Protein AF-A0A2A4TJF6-F1 (afdb_monomer_lite)

Radius of gyration: 14.15 Å; chains: 1; bounding box: 34×31×36 Å

Sequence (108 aa):
MGISASKGGGEENEFIVLEGIDVDVIFEKYYQLKSELNGNYSAIYNKGDGSIGTITVATSDELPGTLTITHIDEINGIISGTFEFTVLDDDNNEIKITNGRFDLKYTN

pLDDT: mean 91.46, std 8.9, range [58.31, 98.38]

Secondary structure (DSSP, 8-state):
-EEEEEES-GGG-EEEEEEESS-----SSEEEE--SSTT-EEEEEEEESSSSEEEEEE--SSS-EEEEEEEEETTTTEEEEEEEEEEE-TT--EEEEEEEEEEEE---

Structure (mmCIF, N/CA/C/O backbone):
data_AF-A0A2A4TJF6-F1
#
_entry.id   AF-A0A2A4TJF6-F1
#
loop_
_atom_site.group_PDB
_atom_site.id
_atom_site.type_symbol
_atom_site.label_atom_id
_atom_site.label_alt_id
_atom_site.label_comp_id
_atom_site.label_asym_id
_atom_site.label_entity_id
_atom_site.label_seq_id
_atom_site.pdbx_PDB_ins_code
_atom_site.Cartn_x
_atom_site.Cartn_y
_atom_site.Cartn_z
_atom_site.occupancy
_atom_site.B_iso_or_equiv
_atom_site.auth_seq_id
_atom_site.auth_comp_id
_atom_site.auth_asym_id
_atom_site.auth_atom_id
_atom_site.pdbx_PDB_model_num
ATOM 1 N N . MET A 1 1 ? -12.402 0.437 -0.706 1.00 73.12 1 MET A N 1
ATOM 2 C CA . MET A 1 1 ? -11.749 1.574 0.000 1.00 73.12 1 MET A CA 1
ATOM 3 C C . MET A 1 1 ? -10.649 2.117 -0.899 1.00 73.12 1 MET A C 1
ATOM 5 O O . MET A 1 1 ? -10.054 1.304 -1.591 1.00 73.12 1 MET A O 1
ATOM 9 N N . GLY A 1 2 ? -10.382 3.427 -0.902 1.00 84.12 2 GLY A N 1
ATOM 10 C CA . GLY A 1 2 ? -9.284 4.016 -1.677 1.00 84.12 2 GLY A CA 1
ATOM 11 C C . GLY A 1 2 ? -8.582 5.131 -0.903 1.00 84.12 2 GLY A C 1
ATOM 12 O O . GLY A 1 2 ? -9.241 6.008 -0.349 1.00 84.12 2 GLY A O 1
ATOM 13 N N . ILE A 1 3 ? -7.255 5.076 -0.853 1.00 86.62 3 ILE A N 1
ATOM 14 C CA . ILE A 1 3 ? -6.363 6.079 -0.270 1.00 86.62 3 ILE A CA 1
ATOM 15 C C . ILE A 1 3 ? -5.402 6.495 -1.371 1.00 86.62 3 ILE A C 1
ATOM 17 O O . ILE A 1 3 ? -4.719 5.645 -1.926 1.00 86.62 3 ILE A O 1
ATOM 21 N N . SER A 1 4 ? -5.312 7.785 -1.674 1.00 89.25 4 SER A N 1
ATOM 22 C CA . SER A 1 4 ? -4.385 8.275 -2.692 1.00 89.25 4 SER A CA 1
ATOM 23 C C . SER A 1 4 ? -3.549 9.433 -2.176 1.00 89.25 4 SER A C 1
ATOM 25 O O . SER A 1 4 ? -4.064 10.315 -1.488 1.00 89.25 4 SER A O 1
ATOM 27 N N . ALA A 1 5 ? -2.282 9.468 -2.566 1.00 86.69 5 ALA A N 1
ATOM 28 C CA . ALA A 1 5 ? -1.384 10.587 -2.336 1.00 86.69 5 ALA A CA 1
ATOM 29 C C . ALA A 1 5 ? -0.634 10.913 -3.625 1.00 86.69 5 ALA A C 1
ATOM 31 O O . ALA A 1 5 ? -0.325 10.015 -4.407 1.00 86.69 5 ALA A O 1
ATOM 32 N N . SER A 1 6 ? -0.318 12.190 -3.827 1.00 89.12 6 SER A N 1
ATOM 33 C CA . SER A 1 6 ? 0.511 12.637 -4.941 1.00 89.12 6 SER A CA 1
ATOM 34 C C . SER A 1 6 ? 1.615 13.571 -4.471 1.00 89.12 6 SER A C 1
ATOM 36 O O . SER A 1 6 ? 1.450 14.310 -3.496 1.00 89.12 6 SER A O 1
ATOM 38 N N . LYS A 1 7 ? 2.733 13.580 -5.188 1.00 86.69 7 LYS A N 1
ATOM 39 C CA . LYS A 1 7 ? 3.842 14.506 -4.963 1.00 86.69 7 LYS A CA 1
ATOM 40 C C . LYS A 1 7 ? 4.412 14.951 -6.303 1.00 86.69 7 LYS A C 1
ATOM 42 O O . LYS A 1 7 ? 4.519 14.158 -7.223 1.00 86.69 7 LYS A O 1
ATOM 47 N N . GLY A 1 8 ? 4.858 16.203 -6.365 1.00 85.44 8 GLY A N 1
ATOM 48 C CA . GLY A 1 8 ? 5.458 16.771 -7.568 1.00 85.44 8 GLY A CA 1
ATOM 49 C C . GLY A 1 8 ? 4.421 17.483 -8.430 1.00 85.44 8 GLY A C 1
ATOM 50 O O . GLY A 1 8 ? 3.479 18.082 -7.908 1.00 85.44 8 GLY A O 1
ATOM 51 N N . GLY A 1 9 ? 4.641 17.468 -9.741 1.00 79.25 9 GLY A N 1
ATOM 52 C CA . GLY A 1 9 ? 3.786 18.109 -10.736 1.00 79.25 9 GLY A CA 1
ATOM 53 C C . GLY A 1 9 ? 4.435 18.091 -12.120 1.00 79.25 9 GLY A C 1
ATOM 54 O O . GLY A 1 9 ? 5.660 18.042 -12.228 1.00 79.25 9 GLY A O 1
ATOM 55 N N . GLY A 1 10 ? 3.619 18.125 -13.177 1.00 77.56 10 GLY A N 1
ATOM 56 C CA . GLY A 1 10 ? 4.109 17.892 -14.541 1.00 77.56 10 GLY A CA 1
ATOM 57 C C . GLY A 1 10 ? 4.737 16.502 -14.664 1.00 77.56 10 GLY A C 1
ATOM 58 O O . GLY A 1 10 ? 4.291 15.578 -13.997 1.00 77.56 10 GLY A O 1
ATOM 59 N N . GLU A 1 11 ? 5.796 16.364 -15.460 1.00 76.69 11 GLU A N 1
ATOM 60 C CA . GLU A 1 11 ? 6.466 15.082 -15.760 1.00 76.69 11 GLU A CA 1
ATOM 61 C C . GLU A 1 11 ? 7.048 14.349 -14.532 1.00 76.69 11 GLU A C 1
ATOM 63 O O . GLU A 1 11 ? 7.288 13.145 -14.587 1.00 76.69 11 GLU A O 1
ATOM 68 N N . GLU A 1 12 ? 7.232 15.046 -13.407 1.00 82.00 12 GLU A N 1
ATOM 69 C CA . GLU A 1 12 ? 7.740 14.479 -12.147 1.00 82.00 12 GLU A CA 1
ATOM 70 C C . GLU A 1 12 ? 6.625 14.165 -11.141 1.00 82.00 12 GLU A C 1
ATOM 72 O O . GLU A 1 12 ? 6.884 14.036 -9.943 1.00 82.00 12 GLU A O 1
ATOM 77 N N . ASN A 1 13 ? 5.365 14.117 -11.579 1.00 88.50 13 ASN A N 1
ATOM 78 C CA . ASN A 1 13 ? 4.274 13.783 -10.679 1.00 88.50 13 ASN A CA 1
ATOM 79 C C . ASN A 1 13 ? 4.304 12.289 -10.343 1.00 88.50 13 ASN A C 1
ATOM 81 O O . ASN A 1 13 ? 4.365 11.429 -11.220 1.00 88.50 13 ASN A O 1
ATOM 85 N N . GLU A 1 14 ? 4.252 11.995 -9.054 1.00 90.81 14 GLU A N 1
ATOM 86 C CA . GLU A 1 14 ? 4.212 10.649 -8.508 1.00 90.81 14 GLU A CA 1
ATOM 87 C C . GLU A 1 14 ? 2.906 10.469 -7.750 1.00 90.81 14 GLU A C 1
ATOM 89 O O . GLU A 1 14 ? 2.521 11.333 -6.959 1.00 90.81 14 GLU A O 1
ATOM 94 N N . PHE A 1 15 ? 2.249 9.333 -7.953 1.00 90.94 15 PHE A N 1
ATOM 95 C CA . PHE A 1 15 ? 1.018 8.964 -7.275 1.00 90.94 15 PHE A CA 1
ATOM 96 C C . PHE A 1 15 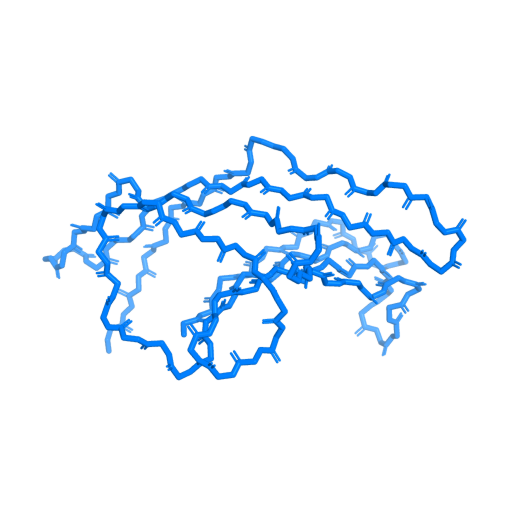? 1.167 7.605 -6.620 1.00 90.94 15 PHE A C 1
ATOM 98 O O . PHE A 1 15 ? 1.666 6.656 -7.221 1.00 90.94 15 PHE A O 1
ATOM 105 N N . ILE A 1 16 ? 0.663 7.508 -5.399 1.00 94.06 16 ILE A N 1
ATOM 106 C CA . ILE A 1 16 ? 0.460 6.245 -4.707 1.00 94.06 16 ILE A CA 1
ATOM 107 C C . ILE A 1 16 ? -1.031 6.100 -4.473 1.00 94.06 16 ILE A C 1
ATOM 109 O O . ILE A 1 16 ? -1.663 7.017 -3.946 1.00 94.06 16 ILE A O 1
ATOM 113 N N . VAL A 1 17 ? -1.572 4.946 -4.837 1.00 94.94 17 VAL A N 1
ATOM 114 C CA . VAL A 1 17 ? -2.936 4.543 -4.508 1.00 94.94 17 VAL A CA 1
ATOM 115 C C . VAL A 1 17 ? -2.855 3.263 -3.693 1.00 94.94 17 VAL A C 1
ATOM 117 O O . VAL A 1 17 ? -2.202 2.318 -4.110 1.00 94.94 17 VAL A O 1
ATOM 120 N N . LEU A 1 18 ? -3.494 3.237 -2.528 1.00 96.12 18 LEU A N 1
ATOM 121 C CA . LEU A 1 18 ? -3.809 2.017 -1.796 1.00 96.12 18 LEU A CA 1
ATOM 122 C C . LEU A 1 18 ? -5.300 1.778 -1.953 1.00 96.12 18 LEU A C 1
ATOM 124 O O . LEU A 1 18 ? -6.106 2.665 -1.661 1.00 96.12 18 LEU A O 1
ATOM 128 N N . GLU A 1 19 ? -5.682 0.584 -2.363 1.00 95.50 19 GLU A N 1
ATOM 129 C CA . GLU A 1 19 ? -7.082 0.264 -2.582 1.00 95.50 19 GLU A CA 1
ATOM 130 C C . GLU A 1 19 ? -7.438 -1.121 -2.057 1.00 95.50 19 GLU A C 1
ATOM 132 O O . GLU A 1 19 ? -6.576 -1.936 -1.739 1.00 95.50 19 GLU A O 1
ATOM 137 N N . GLY A 1 20 ? -8.738 -1.347 -1.901 1.00 94.94 20 GLY A N 1
ATOM 138 C CA . GLY A 1 20 ? -9.311 -2.652 -1.611 1.00 94.94 20 GLY A CA 1
ATOM 139 C C . GLY A 1 20 ? -10.566 -2.843 -2.447 1.00 94.94 20 GLY A C 1
ATOM 140 O O . GLY A 1 20 ? -11.503 -2.037 -2.327 1.00 94.94 20 GLY A O 1
ATOM 141 N N . ILE A 1 21 ? -10.560 -3.885 -3.277 1.00 93.94 21 ILE A N 1
ATOM 142 C CA . ILE A 1 21 ? -11.630 -4.229 -4.219 1.00 93.94 21 ILE A CA 1
ATOM 143 C C . ILE A 1 21 ? -12.495 -5.314 -3.582 1.00 93.94 21 ILE A C 1
ATOM 145 O O . ILE A 1 21 ? -11.991 -6.392 -3.293 1.00 93.94 21 ILE A O 1
ATOM 149 N N . ASP A 1 22 ? -13.785 -5.040 -3.361 1.00 94.00 22 ASP A N 1
ATOM 150 C CA . ASP A 1 22 ? -14.732 -5.990 -2.741 1.00 94.00 22 ASP A CA 1
ATOM 151 C C . ASP A 1 22 ? -14.180 -6.643 -1.454 1.00 94.00 22 ASP A C 1
ATOM 153 O O . ASP A 1 22 ? -14.213 -7.856 -1.261 1.00 94.00 22 ASP A O 1
ATOM 157 N N . VAL A 1 23 ? -13.563 -5.817 -0.604 1.00 92.19 23 VAL A N 1
ATOM 158 C CA . VAL A 1 23 ? -12.989 -6.242 0.677 1.00 92.19 23 VAL A CA 1
ATOM 159 C C . VAL A 1 23 ? -14.017 -6.114 1.796 1.00 92.19 23 VAL A C 1
ATOM 161 O O . VAL A 1 23 ? -14.824 -5.181 1.814 1.00 92.19 23 VAL A O 1
ATOM 164 N N . ASP A 1 24 ? -13.935 -7.030 2.759 1.00 89.62 24 ASP A N 1
ATOM 165 C CA . ASP A 1 24 ? -14.703 -6.966 4.000 1.00 89.62 24 ASP A CA 1
ATOM 166 C C . ASP A 1 24 ? -14.392 -5.699 4.816 1.00 89.62 24 ASP A C 1
ATOM 168 O O . ASP A 1 24 ? -13.437 -4.960 4.557 1.00 89.62 24 ASP A O 1
ATOM 172 N N . VAL A 1 25 ? -15.195 -5.493 5.864 1.00 88.81 25 VAL A N 1
ATOM 173 C CA . VAL A 1 25 ? -14.995 -4.448 6.876 1.00 88.81 25 VAL A CA 1
ATOM 174 C C . VAL A 1 25 ? -13.537 -4.402 7.341 1.00 88.81 25 VAL A C 1
ATOM 176 O O . VAL A 1 25 ? -12.917 -5.427 7.643 1.00 88.81 25 VAL A O 1
ATOM 179 N N . ILE A 1 26 ? -13.000 -3.185 7.414 1.00 89.88 26 ILE A N 1
ATOM 180 C CA . ILE A 1 26 ? -11.629 -2.940 7.84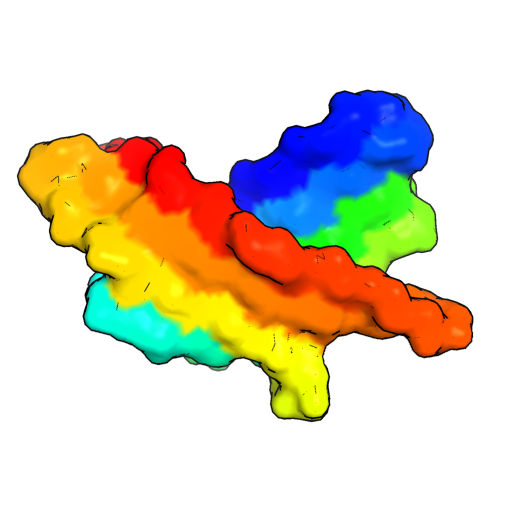0 1.00 89.88 26 ILE A CA 1
ATOM 181 C C . ILE A 1 26 ? -11.528 -2.874 9.368 1.00 89.88 26 ILE A C 1
ATOM 183 O O . ILE A 1 26 ? -12.335 -2.254 10.050 1.00 89.88 26 ILE A O 1
ATOM 187 N N . PHE A 1 27 ? -10.498 -3.521 9.893 1.00 94.19 27 PHE A N 1
ATOM 188 C CA . PHE A 1 27 ? -10.113 -3.563 11.302 1.00 94.19 27 PHE A CA 1
ATOM 189 C C . PHE A 1 27 ? -8.693 -3.029 11.503 1.00 94.19 27 PHE A C 1
ATOM 191 O O . PHE A 1 27 ? -7.865 -3.118 10.591 1.00 94.19 27 PHE A O 1
ATOM 198 N N . GLU A 1 28 ? -8.393 -2.572 12.720 1.00 97.44 28 GLU A N 1
ATOM 199 C CA . GLU A 1 28 ? -7.037 -2.267 13.192 1.00 97.44 28 GLU A CA 1
ATOM 200 C C . GLU A 1 28 ? -6.180 -3.543 13.232 1.00 97.44 28 GLU A C 1
ATOM 202 O O . GLU A 1 28 ? -6.155 -4.287 14.214 1.00 97.44 28 GLU A O 1
ATOM 207 N N . LYS A 1 29 ? -5.522 -3.851 12.115 1.00 96.62 29 LYS A N 1
ATOM 208 C CA . LYS A 1 29 ? -4.617 -4.992 11.974 1.00 96.62 29 LYS A CA 1
ATOM 209 C C . LYS A 1 29 ? -3.702 -4.817 10.768 1.00 96.62 29 LYS A C 1
ATOM 211 O O . LYS A 1 29 ? -3.731 -3.816 10.052 1.00 96.62 29 LYS A O 1
ATOM 216 N N . TYR A 1 30 ? -2.909 -5.854 10.550 1.00 96.50 30 TYR A N 1
ATOM 217 C CA . TYR A 1 30 ? -2.081 -6.039 9.375 1.00 96.50 30 TYR A CA 1
ATOM 218 C C . TYR A 1 30 ? -2.865 -6.634 8.192 1.00 96.50 30 TYR A C 1
ATOM 220 O O . TYR A 1 30 ? -3.643 -7.580 8.360 1.00 96.50 30 TYR A O 1
ATOM 228 N N . TYR A 1 31 ? -2.580 -6.123 6.997 1.00 97.00 31 TYR A N 1
ATOM 229 C CA . TYR A 1 31 ? -3.036 -6.604 5.696 1.00 97.00 31 TYR A CA 1
ATOM 230 C C . TYR A 1 31 ? -1.854 -6.689 4.731 1.00 97.00 31 TYR A C 1
ATOM 232 O O . TYR A 1 31 ? -0.896 -5.917 4.820 1.00 97.00 31 TYR A O 1
ATOM 240 N N . GLN A 1 32 ? -1.947 -7.611 3.776 1.00 97.94 32 GLN A N 1
ATOM 241 C CA . GLN A 1 32 ? -1.031 -7.655 2.640 1.00 97.94 32 GLN A CA 1
ATOM 242 C C . GLN A 1 32 ? -1.595 -6.834 1.484 1.00 97.94 32 GLN A C 1
ATOM 244 O O . GLN A 1 32 ? -2.783 -6.945 1.178 1.00 97.94 32 GLN A O 1
ATOM 249 N N . LEU A 1 33 ? -0.725 -6.065 0.835 1.00 98.19 33 LEU A N 1
ATOM 250 C CA . LEU A 1 33 ? -0.993 -5.415 -0.445 1.00 98.19 33 LEU A CA 1
ATOM 251 C C . LEU A 1 33 ? -0.549 -6.387 -1.543 1.00 98.19 33 LEU A C 1
ATOM 253 O O . LEU A 1 33 ? 0.645 -6.602 -1.709 1.00 98.19 33 LEU A O 1
ATOM 257 N N . LYS A 1 34 ? -1.492 -7.041 -2.211 1.00 98.25 34 LYS A N 1
ATOM 258 C CA . LYS A 1 34 ? -1.279 -8.100 -3.208 1.00 98.25 34 LYS A CA 1
ATOM 259 C C . LYS A 1 34 ? -1.695 -7.603 -4.598 1.00 98.25 34 LYS A C 1
ATOM 261 O O . LYS A 1 34 ? -1.733 -6.395 -4.830 1.00 98.25 34 LYS A O 1
ATOM 266 N N . SER A 1 35 ? -1.998 -8.527 -5.507 1.00 97.38 35 SER A N 1
ATOM 267 C CA . SER A 1 35 ? -2.560 -8.233 -6.827 1.00 97.38 35 SER A CA 1
ATOM 268 C C . SER A 1 35 ? -3.931 -7.542 -6.745 1.00 97.38 35 SER A C 1
ATOM 270 O O . SER A 1 35 ? -4.712 -7.795 -5.821 1.00 97.38 35 SER A O 1
ATOM 272 N N . GLU A 1 36 ? -4.230 -6.699 -7.738 1.00 96.00 36 GLU A N 1
ATOM 273 C CA . GLU A 1 36 ? -5.498 -5.971 -7.918 1.00 96.00 36 GLU A CA 1
ATOM 274 C C . GLU A 1 36 ? -6.649 -6.918 -8.314 1.00 96.00 36 GLU A C 1
ATOM 276 O O . GLU A 1 36 ? -7.078 -6.988 -9.465 1.00 96.00 36 GLU A O 1
ATOM 281 N N . LEU A 1 37 ? -7.135 -7.695 -7.345 1.00 96.12 37 LEU A N 1
ATOM 282 C CA . LEU A 1 37 ? -8.227 -8.657 -7.500 1.00 96.12 37 LEU A CA 1
ATOM 283 C C . LEU A 1 37 ? -9.274 -8.480 -6.393 1.00 96.12 37 LEU A C 1
ATOM 285 O O . LEU A 1 37 ? -8.984 -7.951 -5.319 1.00 96.12 37 LEU A O 1
ATOM 289 N N . ASN A 1 38 ? -10.491 -8.977 -6.628 1.00 96.56 38 ASN A N 1
ATOM 290 C CA . ASN A 1 38 ? -11.550 -8.983 -5.614 1.00 96.56 38 ASN A CA 1
ATOM 291 C C . ASN A 1 38 ? -11.085 -9.686 -4.327 1.00 96.56 38 ASN A C 1
ATOM 293 O O . ASN A 1 38 ? -10.487 -10.764 -4.372 1.00 96.56 38 ASN A O 1
ATOM 297 N N . GLY A 1 39 ? -11.391 -9.085 -3.181 1.00 95.38 39 GLY A N 1
ATOM 298 C CA . GLY A 1 39 ? -10.987 -9.544 -1.856 1.00 95.38 39 GLY A CA 1
ATOM 299 C C . GLY A 1 39 ? -9.549 -9.181 -1.466 1.00 95.38 39 GLY A C 1
ATOM 300 O O . GLY A 1 39 ? -9.148 -9.454 -0.332 1.00 95.38 39 GLY A O 1
ATOM 301 N N . ASN A 1 40 ? -8.772 -8.557 -2.357 1.00 96.62 40 ASN A N 1
ATOM 302 C CA . ASN A 1 40 ? -7.421 -8.102 -2.054 1.00 96.62 40 ASN A CA 1
ATOM 303 C C . ASN A 1 40 ? -7.380 -6.601 -1.768 1.00 96.62 40 ASN A C 1
ATOM 305 O O . ASN A 1 40 ? -8.143 -5.803 -2.316 1.00 96.62 40 ASN A O 1
ATOM 309 N N . TYR A 1 41 ? -6.413 -6.234 -0.931 1.00 97.62 41 TYR A N 1
ATOM 310 C CA . TYR A 1 41 ? -5.852 -4.893 -0.939 1.00 97.62 41 TYR A CA 1
ATOM 311 C C . TYR A 1 41 ? -4.666 -4.870 -1.900 1.00 97.62 41 TYR A C 1
ATOM 313 O O . TYR A 1 41 ? -3.956 -5.870 -1.993 1.00 97.62 41 TYR A O 1
ATOM 321 N N . SER A 1 42 ? -4.424 -3.749 -2.564 1.00 97.88 42 SER A N 1
ATOM 322 C CA . SER A 1 42 ? -3.311 -3.545 -3.497 1.00 97.88 42 SER A CA 1
ATOM 323 C C . SER A 1 42 ? -2.735 -2.140 -3.330 1.00 97.88 42 SER A C 1
ATOM 325 O O . SER A 1 42 ? -3.366 -1.249 -2.750 1.00 97.88 42 SER A O 1
ATOM 327 N N . ALA A 1 43 ? -1.506 -1.952 -3.807 1.00 97.62 43 ALA A N 1
ATOM 328 C CA . ALA A 1 43 ? -0.906 -0.639 -3.949 1.00 97.62 43 ALA A CA 1
ATOM 329 C C . ALA A 1 43 ? -0.416 -0.421 -5.373 1.00 97.62 43 ALA A C 1
ATOM 331 O O . ALA A 1 43 ? 0.261 -1.281 -5.931 1.00 97.62 43 ALA A O 1
ATOM 332 N N . ILE A 1 44 ? -0.723 0.752 -5.915 1.00 95.44 44 ILE A N 1
ATOM 333 C CA . ILE A 1 44 ? -0.339 1.191 -7.250 1.00 95.44 44 ILE A CA 1
ATOM 334 C C . ILE A 1 44 ? 0.603 2.381 -7.093 1.00 95.44 44 ILE A C 1
ATOM 336 O O . ILE A 1 44 ? 0.289 3.347 -6.391 1.00 95.44 44 ILE A O 1
ATOM 340 N N . TYR A 1 45 ? 1.746 2.323 -7.766 1.00 94.62 45 TYR A N 1
ATOM 341 C CA . TYR A 1 45 ? 2.650 3.447 -7.955 1.00 94.62 45 TYR A CA 1
ATOM 342 C C . TYR A 1 45 ? 2.584 3.913 -9.407 1.00 94.62 45 TYR A C 1
ATOM 344 O O . TYR A 1 45 ? 2.766 3.125 -10.336 1.00 94.62 45 TYR A O 1
ATOM 352 N N . ASN A 1 46 ? 2.348 5.208 -9.593 1.00 91.88 46 ASN A N 1
ATOM 353 C CA . ASN A 1 46 ? 2.424 5.853 -10.894 1.00 91.88 46 ASN A CA 1
ATOM 354 C C . ASN A 1 46 ? 3.445 6.982 -10.857 1.00 91.88 46 ASN A C 1
ATOM 356 O O . ASN A 1 46 ? 3.462 7.762 -9.907 1.00 91.88 46 ASN A O 1
ATOM 360 N N . LYS A 1 47 ? 4.224 7.128 -11.925 1.00 89.94 47 LYS A N 1
ATOM 361 C CA . LYS A 1 47 ? 5.052 8.308 -12.176 1.00 89.94 47 LYS A CA 1
ATOM 362 C C . LYS A 1 47 ? 4.806 8.805 -13.596 1.00 89.94 47 LYS A C 1
ATOM 364 O O . LYS A 1 47 ? 4.852 8.006 -14.524 1.00 89.94 47 LYS A O 1
ATOM 369 N N . GLY A 1 48 ? 4.542 10.096 -13.771 1.00 85.25 48 GLY A N 1
ATOM 370 C CA . GLY A 1 48 ? 4.353 10.717 -15.085 1.00 85.25 48 GLY A CA 1
ATOM 371 C C . GLY A 1 48 ? 3.534 12.002 -15.030 1.00 85.25 48 GLY A C 1
ATOM 372 O O . GLY A 1 48 ? 3.189 12.485 -13.962 1.00 85.25 48 GLY A O 1
ATOM 373 N N . ASP A 1 49 ? 3.180 12.557 -16.185 1.00 72.81 49 ASP A N 1
ATOM 374 C CA . ASP A 1 49 ? 2.591 13.901 -16.302 1.00 72.81 49 ASP A CA 1
ATOM 375 C C . ASP A 1 49 ? 1.092 14.020 -15.963 1.00 72.81 49 ASP A C 1
ATOM 377 O O . ASP A 1 49 ? 0.500 15.095 -16.076 1.00 72.81 49 ASP A O 1
ATOM 381 N N . GLY A 1 50 ? 0.473 12.922 -15.525 1.00 59.94 50 GLY A N 1
ATOM 382 C CA . GLY A 1 50 ? -0.954 12.837 -15.220 1.00 59.94 50 GLY A CA 1
ATOM 383 C C . GLY A 1 50 ? -1.855 12.535 -16.425 1.00 59.94 50 GLY A C 1
ATOM 384 O O . GLY A 1 50 ? -3.046 12.317 -16.218 1.00 59.94 50 GLY A O 1
ATOM 385 N N . SER A 1 51 ? -1.318 12.479 -17.650 1.00 62.44 51 SER A N 1
ATOM 386 C CA . SER A 1 51 ? -2.062 12.084 -18.860 1.00 62.44 51 SER A CA 1
ATOM 387 C C . SER A 1 51 ? -1.736 10.650 -19.286 1.00 62.44 51 SER A C 1
ATOM 389 O O . SER A 1 51 ? -2.641 9.900 -19.649 1.00 62.44 51 SER A O 1
ATOM 391 N N . ILE A 1 52 ? -0.459 10.257 -19.205 1.00 58.31 52 ILE A N 1
ATOM 392 C CA . ILE A 1 52 ? 0.026 8.876 -19.346 1.00 58.31 52 ILE A CA 1
ATOM 393 C C . ILE A 1 52 ? 1.163 8.695 -18.333 1.00 58.31 52 ILE A C 1
ATOM 395 O O . ILE A 1 52 ? 2.129 9.456 -18.340 1.00 58.31 52 ILE A O 1
ATOM 399 N N . GLY A 1 53 ? 1.047 7.711 -17.437 1.00 64.12 53 GLY A N 1
ATOM 400 C CA . GLY A 1 53 ? 2.144 7.356 -16.537 1.00 64.12 53 GLY A CA 1
ATOM 401 C C . GLY A 1 53 ? 3.310 6.791 -17.343 1.00 64.12 53 GLY A C 1
ATOM 402 O O . GLY A 1 53 ? 3.135 5.818 -18.071 1.00 64.12 53 GLY A O 1
ATOM 403 N N . THR A 1 54 ? 4.497 7.382 -17.227 1.00 79.88 54 THR A N 1
ATOM 404 C CA . THR A 1 54 ? 5.747 6.782 -17.714 1.00 79.88 54 THR A CA 1
ATOM 405 C C . THR A 1 54 ? 6.069 5.493 -16.961 1.00 79.88 54 THR A C 1
ATOM 407 O O . THR A 1 54 ? 6.751 4.629 -17.495 1.00 79.88 54 THR A O 1
ATOM 410 N N . ILE A 1 55 ? 5.574 5.368 -15.727 1.00 88.75 55 ILE A N 1
ATOM 411 C CA . ILE A 1 55 ? 5.596 4.146 -14.926 1.00 88.75 55 ILE A CA 1
ATOM 412 C C . ILE A 1 55 ? 4.205 3.974 -14.318 1.00 88.75 55 ILE A C 1
ATOM 414 O O . ILE A 1 55 ? 3.701 4.904 -13.686 1.00 88.75 55 ILE A O 1
ATOM 418 N N . THR A 1 56 ? 3.626 2.785 -14.466 1.00 92.12 56 THR A N 1
ATOM 419 C CA . THR A 1 56 ? 2.403 2.351 -13.778 1.00 92.12 56 THR A CA 1
ATOM 420 C C . THR A 1 56 ? 2.597 0.905 -13.351 1.00 92.12 56 THR A C 1
ATOM 422 O O . THR A 1 56 ? 2.606 0.005 -14.184 1.00 92.12 56 THR A O 1
ATOM 425 N N . VAL A 1 57 ? 2.792 0.692 -12.053 1.00 95.00 57 VAL A N 1
ATOM 426 C CA . VAL A 1 57 ? 3.138 -0.616 -11.484 1.00 95.00 57 VAL A CA 1
ATOM 427 C C . VAL A 1 57 ? 2.374 -0.843 -10.188 1.00 95.00 57 VAL A C 1
ATOM 429 O O . VAL A 1 57 ? 2.055 0.110 -9.475 1.00 95.00 57 VAL A O 1
ATOM 432 N N . ALA A 1 58 ? 2.098 -2.101 -9.865 1.00 96.62 58 ALA A N 1
ATOM 433 C CA . ALA A 1 58 ? 1.317 -2.470 -8.693 1.00 96.62 58 ALA A CA 1
ATOM 434 C C . ALA A 1 58 ? 1.927 -3.656 -7.944 1.00 96.62 58 ALA A C 1
ATOM 436 O O . ALA A 1 58 ? 2.727 -4.418 -8.492 1.00 96.62 58 ALA A O 1
ATOM 437 N N . THR A 1 59 ? 1.557 -3.804 -6.673 1.00 98.31 59 THR A N 1
ATOM 438 C CA . THR A 1 59 ? 1.910 -4.981 -5.870 1.00 98.31 59 THR A CA 1
ATOM 439 C C . THR A 1 59 ? 1.339 -6.264 -6.474 1.00 98.31 59 THR A C 1
ATOM 441 O O . THR A 1 59 ? 0.284 -6.252 -7.107 1.00 98.31 59 THR A O 1
ATOM 444 N N . SER A 1 60 ? 2.007 -7.393 -6.237 1.00 97.94 60 SER A N 1
ATOM 445 C CA . SER A 1 60 ? 1.561 -8.713 -6.701 1.00 97.94 60 SER A CA 1
ATOM 446 C C . SER A 1 60 ? 1.507 -9.723 -5.554 1.00 97.94 60 SER A C 1
ATOM 448 O O . SER A 1 60 ? 1.888 -9.420 -4.423 1.00 97.94 60 SER A O 1
ATOM 450 N N . ASP A 1 61 ? 1.007 -10.931 -5.820 1.00 97.94 61 ASP A N 1
ATOM 451 C CA . ASP A 1 61 ? 1.019 -12.012 -4.828 1.00 97.94 61 ASP A CA 1
ATOM 452 C C . ASP A 1 61 ? 2.449 -12.523 -4.543 1.00 97.94 61 ASP A C 1
ATOM 454 O O . ASP A 1 61 ? 2.732 -12.988 -3.438 1.00 97.94 61 ASP A O 1
ATOM 458 N N . GLU A 1 62 ? 3.363 -12.406 -5.511 1.00 97.19 62 GLU A N 1
ATOM 459 C CA . GLU A 1 62 ? 4.778 -12.789 -5.401 1.00 97.19 62 GLU A CA 1
ATOM 460 C C . GLU A 1 62 ? 5.624 -11.733 -4.683 1.00 97.19 62 GLU A C 1
ATOM 462 O O . GLU A 1 62 ? 6.587 -12.081 -3.997 1.00 97.19 62 GLU A O 1
ATOM 467 N N . LEU A 1 63 ? 5.262 -10.455 -4.827 1.00 97.19 63 LEU A N 1
ATOM 468 C CA . LEU A 1 63 ? 5.923 -9.331 -4.170 1.00 97.19 63 LEU A CA 1
ATOM 469 C C . LEU A 1 63 ? 4.893 -8.464 -3.427 1.00 97.19 63 LEU A C 1
ATOM 471 O O . LEU A 1 63 ? 4.595 -7.339 -3.845 1.00 97.19 63 LEU A O 1
ATOM 475 N N . PRO A 1 64 ? 4.314 -8.984 -2.329 1.00 98.31 64 PRO A N 1
ATOM 476 C CA . PRO A 1 64 ? 3.298 -8.258 -1.599 1.00 98.31 64 PRO A CA 1
ATOM 477 C C . PRO A 1 64 ? 3.910 -7.127 -0.772 1.00 98.31 64 PRO A C 1
ATOM 479 O O . PRO A 1 64 ? 4.984 -7.252 -0.179 1.00 98.31 64 PRO A O 1
ATOM 482 N N . GLY A 1 65 ? 3.170 -6.032 -0.673 1.00 98.38 65 GLY A N 1
ATOM 483 C CA . GLY A 1 65 ? 3.403 -4.980 0.300 1.00 98.38 65 GLY A CA 1
ATOM 484 C C . GLY A 1 65 ? 2.706 -5.237 1.633 1.00 98.38 65 GLY A C 1
ATOM 485 O O . GLY A 1 65 ? 2.019 -6.238 1.853 1.00 98.38 65 GLY A O 1
ATOM 486 N N . THR A 1 66 ? 2.845 -4.266 2.523 1.00 98.31 66 THR A N 1
ATOM 487 C CA . THR A 1 66 ? 2.280 -4.260 3.866 1.00 98.31 66 THR A CA 1
ATOM 488 C C . THR A 1 66 ? 1.406 -3.030 4.064 1.00 98.31 66 THR A C 1
ATOM 490 O O . THR A 1 66 ? 1.791 -1.916 3.713 1.00 98.31 66 THR A O 1
ATOM 493 N N . LEU A 1 67 ? 0.233 -3.233 4.656 1.00 97.69 67 LEU A N 1
ATOM 494 C CA . LEU A 1 67 ? -0.660 -2.185 5.135 1.00 97.69 67 LEU A CA 1
ATOM 495 C C . LEU A 1 67 ? -1.003 -2.499 6.588 1.00 97.69 67 LEU A C 1
ATOM 497 O O . LEU A 1 67 ? -1.560 -3.549 6.891 1.00 97.69 67 LEU A O 1
ATOM 501 N N . THR A 1 68 ? -0.681 -1.587 7.495 1.00 98.00 68 THR A N 1
ATOM 502 C CA . THR A 1 68 ? -1.071 -1.687 8.902 1.00 98.00 68 THR A CA 1
ATOM 503 C C . THR A 1 68 ? -2.050 -0.576 9.214 1.00 98.00 68 THR A C 1
ATOM 505 O O . THR A 1 68 ? -1.698 0.600 9.138 1.00 98.00 68 THR A O 1
ATOM 508 N N . ILE A 1 69 ? -3.265 -0.946 9.599 1.00 97.19 69 ILE A N 1
ATOM 509 C CA . ILE A 1 69 ? -4.234 -0.003 10.151 1.00 97.19 69 ILE A CA 1
ATOM 510 C C . ILE A 1 69 ? -3.948 0.112 11.640 1.00 97.19 69 ILE A C 1
ATOM 512 O O . ILE A 1 69 ? -4.061 -0.870 12.373 1.00 97.19 69 ILE A O 1
ATOM 516 N N . THR A 1 70 ? -3.520 1.295 12.068 1.00 97.69 70 THR A N 1
ATOM 517 C CA . THR A 1 70 ? -3.086 1.542 13.447 1.00 97.69 70 THR A CA 1
ATOM 518 C C . THR A 1 70 ? -4.177 2.165 14.299 1.00 97.69 70 THR A C 1
ATOM 520 O O . THR A 1 70 ? -4.088 2.087 15.519 1.00 97.69 70 THR A O 1
ATOM 523 N N . HIS A 1 71 ? -5.155 2.823 13.672 1.00 97.19 71 HIS A N 1
ATOM 524 C CA . HIS A 1 71 ? -6.257 3.447 14.385 1.00 97.19 71 HIS A CA 1
ATOM 525 C C . HIS A 1 71 ? -7.507 3.584 13.510 1.00 97.19 71 HIS A C 1
ATOM 527 O O . HIS A 1 71 ? -7.399 4.002 12.356 1.00 97.19 71 HIS A O 1
ATOM 533 N N . ILE A 1 72 ? -8.674 3.272 14.071 1.00 95.00 72 ILE A N 1
ATOM 534 C CA . ILE A 1 72 ? -9.998 3.571 13.525 1.00 95.00 72 ILE A CA 1
ATOM 535 C C . ILE A 1 72 ? -10.805 4.286 14.615 1.00 95.00 72 ILE A C 1
ATOM 537 O O . ILE A 1 72 ? -11.121 3.713 15.655 1.00 95.00 72 ILE A O 1
ATOM 541 N N . ASP A 1 73 ? -11.179 5.533 14.351 1.00 94.94 73 ASP A N 1
ATOM 542 C CA . ASP A 1 73 ? -12.111 6.306 15.167 1.00 94.94 73 ASP A CA 1
ATOM 543 C C . ASP A 1 73 ? -13.418 6.488 14.390 1.00 94.94 73 ASP A C 1
ATOM 545 O O . ASP A 1 73 ? -13.539 7.356 13.523 1.00 94.94 73 ASP A O 1
ATOM 549 N N . GLU A 1 74 ? -14.409 5.650 14.688 1.00 91.25 74 GLU A N 1
ATOM 550 C CA . GLU A 1 74 ? -15.725 5.705 14.041 1.00 91.25 74 GLU A CA 1
ATOM 551 C C . GLU A 1 74 ? -16.544 6.936 14.455 1.00 91.25 74 GLU A C 1
ATOM 553 O O . GLU A 1 74 ? -17.415 7.377 13.708 1.00 91.25 74 GLU A O 1
ATOM 558 N N . ILE A 1 75 ? -16.269 7.519 15.628 1.00 92.50 75 ILE A N 1
ATOM 559 C CA . ILE A 1 75 ? -17.002 8.687 16.135 1.00 92.50 75 ILE A CA 1
ATOM 560 C C . ILE A 1 75 ? -16.565 9.937 15.371 1.00 92.50 75 ILE A C 1
ATOM 562 O O . ILE A 1 75 ? -17.398 10.753 14.975 1.00 92.50 75 ILE A O 1
ATOM 566 N N . ASN A 1 76 ? -15.256 10.089 15.163 1.00 92.06 76 ASN A N 1
ATOM 567 C CA . ASN A 1 76 ? -14.678 11.241 14.474 1.00 92.06 76 ASN A CA 1
ATOM 568 C C . ASN A 1 76 ? -14.445 11.007 12.972 1.00 92.06 76 ASN A C 1
ATOM 570 O O . ASN A 1 76 ? -14.094 11.956 12.261 1.00 92.06 76 ASN A O 1
ATOM 574 N N . GLY A 1 77 ? -14.660 9.777 12.495 1.00 91.75 77 GLY A N 1
ATOM 575 C CA . GLY A 1 77 ? -14.462 9.372 11.107 1.00 91.75 77 GLY A CA 1
ATOM 576 C C . GLY A 1 77 ? -12.992 9.416 10.704 1.00 91.75 77 GLY A C 1
ATOM 577 O O . GLY A 1 77 ? -12.673 9.994 9.672 1.00 91.75 77 GLY A O 1
ATOM 578 N N . ILE A 1 78 ? -12.086 8.878 11.525 1.00 93.62 78 ILE A N 1
ATOM 579 C CA . ILE A 1 78 ? -10.638 8.876 11.257 1.00 93.62 78 ILE A CA 1
ATOM 580 C C . ILE A 1 78 ? -10.148 7.443 11.040 1.00 93.62 78 ILE A C 1
ATOM 582 O O . ILE A 1 78 ? -10.514 6.540 11.790 1.00 93.62 78 ILE A O 1
ATOM 586 N N . ILE A 1 79 ? -9.307 7.235 10.026 1.00 94.38 79 ILE A N 1
ATOM 587 C CA . ILE A 1 79 ? -8.512 6.014 9.853 1.00 94.38 79 ILE A CA 1
ATOM 588 C C . ILE A 1 79 ? -7.060 6.423 9.651 1.00 94.38 79 ILE A C 1
ATOM 590 O O . ILE A 1 79 ? -6.742 7.192 8.741 1.00 94.38 79 ILE A O 1
ATOM 594 N N . SER A 1 80 ? -6.177 5.854 10.462 1.00 96.31 80 SER A N 1
ATOM 595 C CA . SER A 1 80 ? -4.739 6.096 10.381 1.00 96.31 80 SER A CA 1
ATOM 596 C C . SER A 1 80 ? -3.991 4.778 10.237 1.00 96.31 80 SER A C 1
ATOM 598 O O . SER A 1 80 ? -4.397 3.734 10.761 1.00 96.31 80 SER A O 1
ATOM 600 N N . GLY A 1 81 ? -2.871 4.819 9.528 1.00 97.00 81 GLY A N 1
AT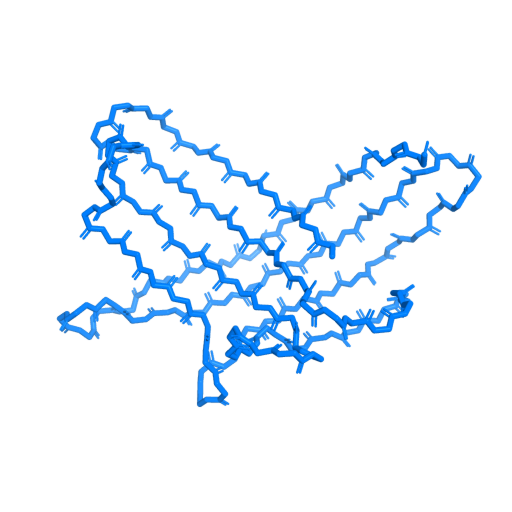OM 601 C CA . GLY A 1 81 ? -2.092 3.624 9.270 1.00 97.00 81 GLY A CA 1
ATOM 602 C C . GLY A 1 81 ? -0.745 3.890 8.629 1.00 97.00 81 GLY A C 1
ATOM 603 O O . GLY A 1 81 ? -0.343 5.028 8.367 1.00 97.00 81 GLY A O 1
ATOM 604 N N . THR A 1 82 ? -0.034 2.797 8.386 1.00 97.81 82 THR A N 1
ATOM 605 C CA . THR A 1 82 ? 1.273 2.784 7.737 1.00 97.81 82 THR A CA 1
ATOM 606 C C . THR A 1 82 ? 1.292 1.787 6.598 1.00 97.81 82 THR A C 1
ATOM 608 O O . THR A 1 82 ? 0.587 0.780 6.646 1.00 97.81 82 THR A O 1
ATOM 611 N N . PHE A 1 83 ? 2.142 2.019 5.608 1.00 97.75 83 PHE A N 1
ATOM 612 C CA . PHE A 1 83 ? 2.310 1.098 4.496 1.00 97.75 83 PHE A CA 1
ATOM 613 C C . PHE A 1 83 ? 3.741 1.100 3.975 1.00 97.75 83 PHE A C 1
ATOM 615 O O . PHE A 1 83 ? 4.430 2.121 4.015 1.00 97.75 83 PHE A O 1
ATOM 622 N N . GLU A 1 84 ? 4.163 -0.050 3.462 1.00 98.19 84 GLU A N 1
ATOM 623 C CA . GLU A 1 84 ? 5.437 -0.226 2.769 1.00 98.19 84 GLU A CA 1
ATOM 624 C C . GLU A 1 84 ? 5.274 -1.263 1.667 1.00 98.19 84 GLU A C 1
ATOM 626 O O . GLU A 1 84 ? 4.631 -2.289 1.883 1.00 98.19 84 GLU A O 1
ATOM 631 N N . PHE A 1 85 ? 5.860 -1.031 0.499 1.00 98.12 85 PHE A N 1
ATOM 632 C CA . PHE A 1 85 ? 5.835 -1.992 -0.598 1.00 98.12 85 PHE A CA 1
ATOM 633 C C . PHE A 1 85 ? 7.011 -1.783 -1.552 1.00 98.12 85 PHE A C 1
ATOM 635 O O . PHE A 1 85 ? 7.629 -0.718 -1.592 1.00 98.12 85 PHE A O 1
ATOM 642 N N . THR A 1 86 ? 7.331 -2.828 -2.309 1.00 98.19 86 THR A N 1
ATOM 643 C CA . THR A 1 86 ? 8.291 -2.777 -3.416 1.00 98.19 86 THR A CA 1
ATOM 644 C C . THR A 1 86 ? 7.581 -3.246 -4.673 1.00 98.19 86 THR A C 1
ATOM 646 O O . THR A 1 86 ? 6.824 -4.210 -4.623 1.00 98.19 86 THR A O 1
ATOM 649 N N . VAL A 1 87 ? 7.816 -2.555 -5.779 1.00 97.12 87 VAL A N 1
ATOM 650 C CA . VAL A 1 87 ? 7.306 -2.893 -7.113 1.00 97.12 87 VAL A CA 1
ATOM 651 C C . VAL A 1 87 ? 8.457 -2.852 -8.107 1.00 97.12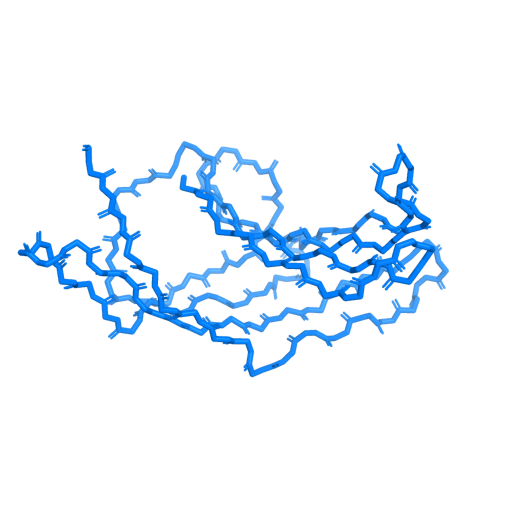 87 VAL A C 1
ATOM 653 O O . VAL A 1 87 ? 9.494 -2.245 -7.828 1.00 97.12 87 VAL A O 1
ATOM 656 N N . LEU A 1 88 ? 8.286 -3.528 -9.238 1.00 95.62 88 LEU A N 1
ATOM 657 C CA . LEU A 1 88 ? 9.273 -3.586 -10.310 1.00 95.62 88 LEU A CA 1
ATOM 658 C C . LEU A 1 88 ? 8.749 -2.813 -11.519 1.00 95.62 88 LEU A C 1
ATOM 660 O O . LEU A 1 88 ? 7.584 -2.984 -11.873 1.00 95.62 88 LEU A O 1
ATOM 664 N N . ASP A 1 89 ? 9.591 -1.978 -12.128 1.00 91.25 89 ASP A N 1
ATOM 665 C CA . ASP A 1 89 ? 9.306 -1.391 -13.443 1.00 91.25 89 ASP A CA 1
ATOM 666 C C . ASP A 1 89 ? 9.541 -2.397 -14.588 1.00 91.25 89 ASP A C 1
ATOM 668 O O . ASP A 1 89 ? 9.966 -3.535 -14.364 1.00 91.25 89 ASP A O 1
ATOM 672 N N . ASP A 1 90 ? 9.268 -1.975 -15.827 1.00 89.06 90 ASP A N 1
ATOM 673 C CA . ASP A 1 90 ? 9.416 -2.812 -17.029 1.00 89.06 90 ASP A CA 1
ATOM 674 C C . ASP A 1 90 ? 10.861 -3.303 -17.256 1.00 89.06 90 ASP A C 1
ATOM 676 O O . ASP A 1 90 ? 11.080 -4.336 -17.896 1.00 89.06 90 ASP A O 1
ATOM 680 N N . ASP A 1 91 ? 11.850 -2.605 -16.690 1.00 92.88 91 ASP A N 1
ATOM 681 C CA . ASP A 1 91 ? 13.272 -2.949 -16.742 1.00 92.88 91 ASP A CA 1
ATOM 682 C C . ASP A 1 91 ? 13.723 -3.795 -15.526 1.00 92.88 91 ASP A C 1
ATOM 684 O O . ASP A 1 91 ? 14.904 -4.128 -15.400 1.00 92.88 91 ASP A O 1
ATOM 688 N N . ASN A 1 92 ? 12.792 -4.219 -14.660 1.00 92.62 92 ASN A N 1
ATOM 689 C CA . ASN A 1 92 ? 13.012 -4.928 -13.390 1.00 92.62 92 ASN A CA 1
ATOM 690 C C . ASN A 1 92 ? 13.788 -4.131 -12.325 1.00 92.62 92 ASN A C 1
ATOM 692 O O . ASN A 1 92 ? 14.386 -4.725 -11.421 1.00 92.62 92 ASN A O 1
ATOM 696 N N . ASN A 1 93 ? 13.783 -2.800 -12.385 1.00 95.19 93 ASN A N 1
ATOM 697 C CA . ASN A 1 93 ? 14.321 -1.992 -11.296 1.00 95.19 93 ASN A CA 1
ATOM 698 C C . ASN A 1 93 ? 13.338 -1.960 -10.123 1.00 95.19 93 ASN A C 1
ATOM 700 O O . ASN A 1 93 ? 12.132 -1.793 -10.295 1.00 95.19 93 ASN A O 1
ATOM 704 N N . GLU A 1 94 ? 13.870 -2.068 -8.905 1.00 96.81 94 GLU A N 1
ATOM 705 C CA . GLU A 1 94 ? 13.070 -1.965 -7.687 1.00 96.81 94 GLU A CA 1
ATOM 706 C C . GLU A 1 94 ? 12.713 -0.509 -7.368 1.00 96.81 94 GLU A C 1
ATOM 708 O O . GLU A 1 94 ? 13.588 0.333 -7.150 1.00 96.81 94 GLU A O 1
ATOM 713 N N . ILE A 1 95 ? 11.420 -0.243 -7.209 1.00 96.00 95 ILE A N 1
ATOM 714 C CA . ILE A 1 95 ? 10.889 1.002 -6.658 1.00 96.00 95 ILE A CA 1
ATOM 715 C C . ILE A 1 95 ? 10.381 0.700 -5.247 1.00 96.00 95 ILE A C 1
ATOM 717 O O . ILE A 1 95 ? 9.466 -0.103 -5.058 1.00 96.00 95 ILE A O 1
ATOM 721 N N . LYS A 1 96 ? 11.0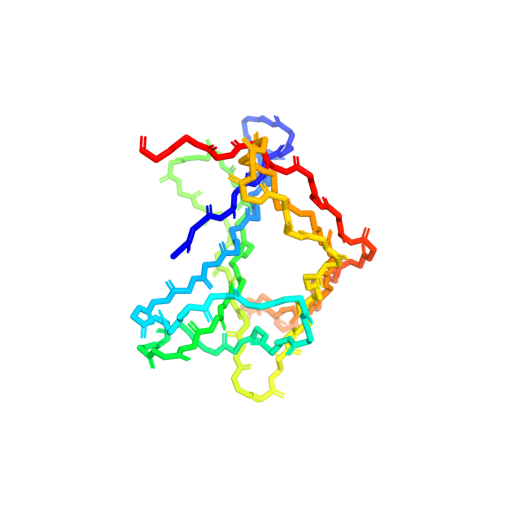03 1.326 -4.240 1.00 97.38 96 LYS A N 1
ATOM 722 C CA . LYS A 1 96 ? 10.756 1.047 -2.816 1.00 97.38 96 LYS A CA 1
ATOM 723 C C . LYS A 1 96 ? 10.026 2.189 -2.141 1.00 97.38 96 LYS A C 1
ATOM 725 O O . LYS A 1 96 ? 10.551 3.296 -2.027 1.00 97.38 96 LYS A O 1
ATOM 730 N N . ILE A 1 97 ? 8.853 1.883 -1.608 1.00 96.56 97 ILE A N 1
ATOM 731 C CA . ILE A 1 97 ? 8.050 2.796 -0.814 1.00 96.56 97 ILE A CA 1
ATOM 732 C C . ILE A 1 97 ? 8.127 2.296 0.624 1.00 96.56 97 ILE A C 1
ATOM 734 O O . ILE A 1 97 ? 7.651 1.209 0.940 1.00 96.56 97 ILE A O 1
ATOM 738 N N . THR A 1 98 ? 8.765 3.074 1.495 1.00 96.62 98 THR A N 1
ATOM 739 C CA . THR A 1 98 ? 9.015 2.696 2.894 1.00 96.62 98 THR A CA 1
ATOM 740 C C . THR A 1 98 ? 8.539 3.790 3.831 1.00 96.62 98 THR A C 1
ATOM 742 O O . THR A 1 98 ? 8.494 4.961 3.449 1.00 96.62 98 THR A O 1
ATOM 745 N N . ASN A 1 99 ? 8.206 3.424 5.069 1.00 95.44 99 ASN A N 1
ATOM 746 C CA . ASN A 1 99 ? 7.728 4.338 6.100 1.00 95.44 99 ASN A CA 1
ATOM 747 C C . ASN A 1 99 ? 6.526 5.201 5.666 1.00 95.44 99 ASN A C 1
ATOM 749 O O . ASN A 1 99 ? 6.356 6.314 6.171 1.00 95.44 99 ASN A O 1
ATOM 753 N N . GLY A 1 100 ? 5.697 4.709 4.738 1.00 95.75 100 GLY A N 1
ATOM 754 C CA . GLY A 1 100 ? 4.480 5.387 4.309 1.00 95.75 100 GLY A CA 1
ATOM 755 C C . GLY A 1 100 ? 3.511 5.508 5.478 1.00 95.75 100 GLY A C 1
ATOM 756 O O . GLY A 1 100 ? 3.365 4.575 6.270 1.00 95.75 100 GLY A O 1
ATOM 757 N N . ARG A 1 101 ? 2.864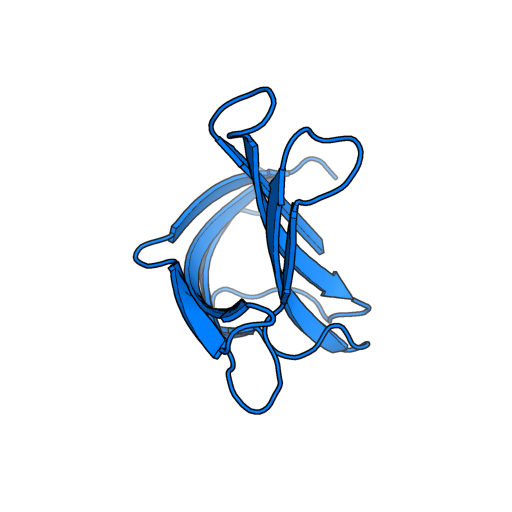 6.667 5.621 1.00 96.19 101 ARG A N 1
ATOM 758 C CA . ARG A 1 101 ? 1.881 6.932 6.679 1.00 96.19 101 ARG A CA 1
ATOM 759 C C . ARG A 1 101 ? 0.706 7.706 6.122 1.00 96.19 101 ARG A C 1
ATOM 761 O O . ARG A 1 101 ? 0.883 8.544 5.240 1.00 96.19 101 ARG A O 1
ATOM 768 N N . PHE A 1 102 ? -0.466 7.455 6.679 1.00 94.69 102 PHE A N 1
ATOM 769 C CA . PHE A 1 102 ? -1.655 8.241 6.406 1.00 94.69 102 PHE A CA 1
ATOM 770 C C . PHE A 1 102 ? -2.455 8.456 7.686 1.00 94.69 102 PHE A C 1
ATOM 772 O O . PHE A 1 102 ? -2.438 7.633 8.603 1.00 94.69 102 PHE A O 1
ATOM 779 N N . ASP A 1 103 ? -3.156 9.579 7.704 1.00 94.69 103 ASP A N 1
ATOM 780 C CA . ASP A 1 103 ? -4.175 9.935 8.677 1.00 94.69 103 ASP A CA 1
ATOM 781 C C . ASP A 1 103 ? -5.300 10.580 7.872 1.00 94.69 103 ASP A C 1
ATOM 783 O O . ASP A 1 103 ? -5.104 11.622 7.237 1.00 94.69 103 ASP A O 1
ATOM 787 N N . LEU A 1 104 ? -6.419 9.873 7.755 1.00 90.69 104 LEU A N 1
ATOM 788 C CA . LEU A 1 104 ? -7.495 10.236 6.849 1.00 90.69 104 LEU A CA 1
ATOM 789 C C . LEU A 1 104 ? -8.773 10.435 7.624 1.00 90.69 104 LEU A C 1
ATOM 791 O O . LEU A 1 104 ? -9.232 9.544 8.334 1.00 90.69 104 LEU A O 1
ATOM 795 N N . LYS A 1 105 ? -9.395 11.583 7.381 1.00 91.00 105 LYS A N 1
ATOM 796 C CA . LYS A 1 105 ? -10.770 11.815 7.775 1.00 91.00 105 LYS A CA 1
ATOM 797 C C . LYS A 1 105 ? -11.695 11.367 6.650 1.00 91.00 105 LYS A C 1
ATOM 799 O O . LYS A 1 105 ? -11.628 11.920 5.553 1.00 91.00 105 LYS A O 1
ATOM 804 N N . TYR A 1 106 ? -12.553 10.395 6.920 1.00 81.56 106 TYR A N 1
ATOM 805 C CA . TYR A 1 106 ? -13.598 9.960 6.006 1.00 81.56 106 TYR A CA 1
ATOM 806 C C . TYR A 1 106 ? -14.951 10.513 6.453 1.00 81.56 106 TYR A C 1
ATOM 808 O O . TYR A 1 106 ? -15.241 10.666 7.639 1.00 81.56 106 TYR A O 1
ATOM 816 N N . THR A 1 107 ? -15.781 10.848 5.475 1.00 76.31 107 THR A N 1
ATOM 817 C CA . THR A 1 107 ? -17.186 11.195 5.684 1.00 76.31 107 THR A CA 1
ATOM 818 C C . THR A 1 107 ? -18.026 10.110 5.041 1.00 76.31 107 THR A C 1
ATOM 820 O O . THR A 1 107 ? -17.787 9.777 3.880 1.00 76.31 107 THR A O 1
ATOM 823 N N . ASN A 1 108 ? -18.959 9.558 5.813 1.00 59.16 108 ASN A N 1
ATOM 824 C CA . ASN A 1 108 ? -19.944 8.591 5.338 1.00 59.16 108 ASN A CA 1
ATOM 825 C C . ASN A 1 108 ? -21.018 9.271 4.479 1.00 59.16 108 ASN A C 1
ATOM 827 O O . ASN A 1 108 ? -21.314 10.458 4.761 1.00 59.16 108 ASN A O 1
#

Foldseek 3Di:
DKDKDWDDAAFAIKMKIKDAAQADDDDQAKFKAADPDHNHIKMWIFGGHVPDGPWIWIHHPVWIKMKGFHDDDPPQQKTKTFIWGWTATPVRDIDTDPRGIDIDRDDD